Protein 3GT7 (pdb70)

Nearest PDB structures (foldseek):
  3gt7-assembly1_A  TM=1.008E+00  e=1.004E-26  Syntrophus aciditrophicus SB
  6rh1-assembly1_C  TM=9.372E-01  e=4.706E-12  Thermotoga maritima
  3t6k-assembly2_B  TM=9.318E-01  e=2.770E-12  Chloroflexus aurantiacus J-10-fl
  2iyn-assembly4_B  TM=9.008E-01  e=7.003E-12  Escherichia coli
  2jba-assembly1_B  TM=8.769E-01  e=2.021E-11  Escherichia coli

Radius of gyration: 14.17 Å; Cα contacts (8 Å, |Δi|>4): 200; chains: 1; bounding box: 44×37×30 Å

Organism: Syntrophus aciditrophicus (strain SB) (NCBI:txid56780)

Solvent-accessible surface area: 8018 Å² total; per-residue (Å²): 142,14,44,0,0,1,1,7,47,28,90,108,77,5,75,87,11,73,91,26,0,72,137,90,48,38,99,6,62,76,16,118,9,0,97,41,0,23,154,42,14,101,167,46,128,4,67,0,0,1,0,7,13,144,22,68,136,17,47,0,5,21,0,0,123,70,0,41,47,56,113,74,10,128,103,10,8,0,0,0,8,1,92,84,89,62,104,156,24,63,77,102,7,142,121,2,39,15,75,13,84,10,67,66,138,56,144,57,106,64,4,32,53,41,0,115,111,24,23,56,48,59,156,207,173,196,119,140,104,122,106,216

Secondary structure (DSSP, 8-state):
--EEEEE-S-HHHHHHHHHHHHTTT-EEEEESSHHHHHHHHTT---SEEEEES--SSS-HHHHHHHHHHSTTTTTS-EEEEE---SHHHHHHHHHH--SEEEESS--HHHHHHHHHHHHHHT----------

Foldseek 3Di:
DFEEEEAAQDPVVQVVVCVLQVVVPHHYDYDHALVRVVVVVVPDDGQAYEAEADGPPAGPLRSLQVQCVQPVRVLRAYEYAAACDDPVSVVSVVPSNHPYYDYPPDDSVVVVVVSVVSNVVPPPDDPDDDPD

Sequence (132 aa):
AGEILIVEDSPTQAEHLKHILEETGYQTEHVRNGREAVRFLSLTRRPDLIISDVLMPEMDGYALCRWLKGQPDLRTIPVILLTI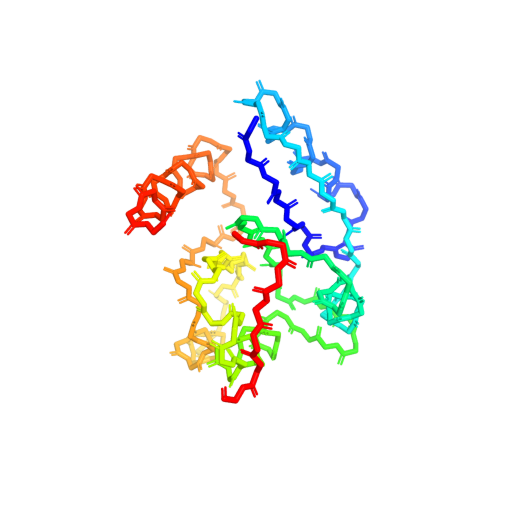LSDPRDVVRSLECGADDFITKPCKDVVLASHVKRLLSGVKRTESITLAF

Structure (mmCIF, N/CA/C/O backbone):
data_3GT7
#
_entry.id   3GT7
#
_cell.length_a   82.434
_cell.length_b   82.434
_cell.length_c   76.445
_cell.angle_alpha   90.00
_cell.angle_beta   90.00
_cell.angle_gamma   120.00
#
_symmetry.space_group_name_H-M   'P 65 2 2'
#
loop_
_entity.id
_entity.type
_entity.pdbx_description
1 polymer 'Sensor protein'
2 water water
#
loop_
_atom_site.group_PDB
_atom_site.id
_atom_site.type_symbol
_atom_site.label_atom_id
_atom_site.label_alt_id
_atom_site.label_comp_id
_atom_site.label_asym_id
_atom_site.label_entity_id
_atom_site.label_seq_id
_atom_site.pdbx_PDB_ins_code
_atom_site.Cartn_x
_atom_site.Cartn_y
_atom_site.Cartn_z
_atom_site.occupancy
_atom_site.B_iso_or_equiv
_atom_site.auth_seq_id
_atom_site.auth_comp_id
_atom_site.auth_asym_id
_atom_site.auth_atom_id
_atom_site.pdbx_PDB_model_num
ATOM 1 N N . ALA A 1 7 ? 0.930 -21.553 -14.889 1.00 72.46 11 ALA A N 1
ATOM 2 C CA . ALA A 1 7 ? 1.388 -22.867 -14.341 1.00 76.26 11 ALA A CA 1
ATOM 3 C C . ALA A 1 7 ? 2.912 -22.927 -14.126 1.00 75.93 11 ALA A C 1
ATOM 4 O O . ALA A 1 7 ? 3.710 -22.651 -15.039 1.00 74.51 11 ALA A O 1
ATOM 6 N N . GLY A 1 8 ? 3.289 -23.307 -12.904 1.00 72.21 12 GLY A N 1
ATOM 7 C CA . GLY A 1 8 ? 4.663 -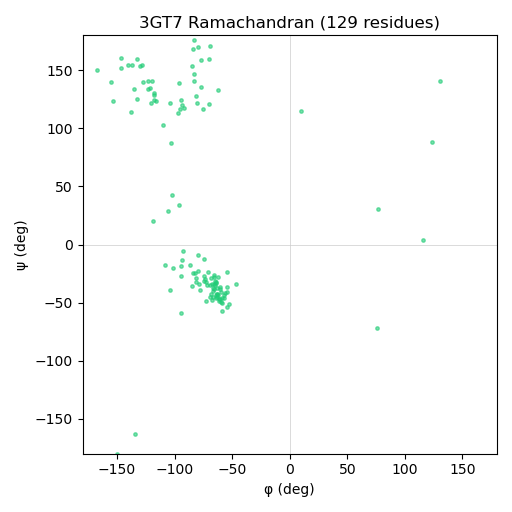23.224 -12.420 1.00 62.47 12 GLY A CA 1
ATOM 8 C C . GLY A 1 8 ? 4.738 -22.394 -11.143 1.00 59.19 12 GLY A C 1
ATOM 9 O O . GLY A 1 8 ? 4.939 -21.179 -11.195 1.00 57.91 12 GLY A O 1
ATOM 10 N N . GLU A 1 9 ? 4.569 -23.055 -9.998 1.00 54.95 13 GLU A N 1
ATOM 11 C CA . GLU A 1 9 ? 4.649 -22.405 -8.689 1.00 53.26 13 GLU A CA 1
ATOM 12 C C . GLU A 1 9 ? 6.048 -22.591 -8.058 1.00 49.62 13 GLU A C 1
ATOM 13 O O . GLU A 1 9 ? 6.436 -23.702 -7.707 1.00 51.35 13 GLU A O 1
ATOM 19 N N . ILE A 1 10 ? 6.796 -21.497 -7.916 1.00 45.39 14 ILE A N 1
ATOM 20 C CA . ILE A 1 10 ? 8.208 -21.547 -7.503 1.00 41.23 14 ILE A CA 1
ATOM 21 C C . ILE A 1 10 ? 8.478 -20.835 -6.174 1.00 37.06 14 ILE A C 1
ATOM 22 O O . ILE A 1 10 ? 8.094 -19.687 -6.001 1.00 42.02 14 ILE A O 1
ATOM 27 N N . LEU A 1 11 ? 9.143 -21.510 -5.242 1.00 35.04 15 LEU A N 1
ATOM 28 C CA . LEU A 1 11 ? 9.512 -20.881 -3.962 1.00 33.55 15 LEU A CA 1
ATOM 29 C C . LEU A 1 11 ? 10.930 -20.324 -3.978 1.00 35.05 15 LEU A C 1
ATOM 30 O O . LEU A 1 11 ? 11.893 -21.075 -4.101 1.00 43.14 15 LEU A O 1
ATOM 35 N N . ILE A 1 12 ? 11.056 -19.009 -3.835 1.00 38.24 16 ILE A N 1
ATOM 36 C CA . ILE A 1 12 ? 12.360 -18.357 -3.775 1.00 35.49 16 ILE A CA 1
ATOM 37 C C . ILE A 1 12 ? 12.800 -18.165 -2.322 1.00 38.83 16 ILE A C 1
ATOM 38 O O . ILE A 1 12 ? 12.082 -17.558 -1.519 1.00 36.20 16 ILE A O 1
ATOM 43 N N . VAL A 1 13 ? 13.983 -18.687 -1.997 1.00 36.63 17 VAL A N 1
ATOM 44 C CA . VAL A 1 13 ? 14.570 -18.532 -0.664 1.00 35.05 17 VAL A CA 1
ATOM 45 C C . VAL A 1 13 ? 15.793 -17.593 -0.726 1.00 38.37 17 VAL A C 1
ATOM 46 O O . VAL A 1 13 ? 16.880 -17.977 -1.161 1.00 36.60 17 VAL A O 1
ATOM 50 N N . GLU A 1 14 ? 15.593 -16.352 -0.286 1.00 40.79 18 GLU A N 1
ATOM 51 C CA . GLU A 1 14 ? 16.552 -15.275 -0.519 1.00 43.43 18 GLU A CA 1
ATOM 52 C C . GLU A 1 14 ? 16.462 -14.191 0.556 1.00 43.72 18 GLU A C 1
ATOM 53 O O . GLU A 1 14 ? 15.408 -13.603 0.770 1.00 44.43 18 GLU A O 1
ATOM 59 N N . ASP A 1 15 ? 17.577 -13.923 1.217 1.00 46.51 19 ASP A N 1
ATOM 60 C CA . ASP A 1 15 ? 17.598 -12.970 2.317 1.00 51.47 19 ASP A CA 1
ATOM 61 C C . ASP A 1 15 ? 17.631 -11.514 1.835 1.00 54.37 19 ASP A C 1
ATOM 62 O O . ASP A 1 15 ? 17.048 -10.637 2.481 1.00 59.14 19 ASP A O 1
ATOM 67 N N . SER A 1 16 ? 18.303 -11.264 0.708 1.00 51.93 20 SER A N 1
ATOM 68 C CA . SER A 1 16 ? 18.343 -9.930 0.098 1.00 48.66 20 SER A CA 1
ATOM 69 C C . SER A 1 16 ? 17.033 -9.587 -0.614 1.00 48.09 20 SER A C 1
ATOM 70 O O . SER A 1 16 ? 16.679 -10.239 -1.599 1.00 47.05 20 SER A O 1
ATOM 73 N N . PRO A 1 17 ? 16.319 -8.547 -0.133 1.00 47.56 21 PRO A N 1
ATOM 74 C CA . PRO A 1 17 ? 14.991 -8.205 -0.646 1.00 46.78 21 PRO A CA 1
ATOM 75 C C . PRO A 1 17 ? 14.995 -7.775 -2.110 1.00 51.63 21 PRO A C 1
ATOM 76 O O . PRO A 1 17 ? 14.042 -8.061 -2.842 1.00 53.90 21 PRO A O 1
ATOM 80 N N . THR A 1 18 ? 16.072 -7.117 -2.528 1.00 52.23 22 THR A N 1
ATOM 81 C CA . THR A 1 18 ? 16.196 -6.609 -3.892 1.00 52.27 22 THR A CA 1
ATOM 82 C C . THR A 1 18 ? 16.548 -7.712 -4.889 1.00 49.15 22 THR A C 1
ATOM 83 O O . THR A 1 18 ? 16.042 -7.739 -6.010 1.00 49.86 22 THR A O 1
ATOM 87 N N . GLN A 1 19 ? 17.416 -8.624 -4.469 1.00 51.21 23 GLN A N 1
ATOM 88 C CA . GLN A 1 19 ? 17.773 -9.787 -5.276 1.00 52.01 23 GLN A CA 1
ATOM 89 C C . GLN A 1 19 ? 16.576 -10.722 -5.430 1.00 50.41 23 GLN A C 1
ATOM 90 O O . GLN A 1 19 ? 16.341 -11.270 -6.511 1.00 49.99 23 GLN A O 1
ATOM 96 N N . ALA A 1 20 ? 15.821 -10.882 -4.343 1.00 47.84 24 ALA A N 1
ATOM 97 C CA . ALA A 1 20 ? 14.564 -11.630 -4.347 1.00 47.43 24 ALA A CA 1
ATOM 98 C C . ALA A 1 20 ? 13.582 -11.053 -5.359 1.00 47.29 24 ALA A C 1
ATOM 99 O O . ALA A 1 20 ? 12.938 -11.795 -6.109 1.00 44.23 24 ALA A O 1
ATOM 101 N N . GLU A 1 21 ? 13.500 -9.722 -5.380 1.00 50.33 25 GLU A N 1
ATOM 102 C CA . GLU A 1 21 ? 12.657 -8.999 -6.318 1.00 50.95 25 GLU A CA 1
ATOM 103 C C . GLU A 1 21 ? 13.085 -9.229 -7.768 1.00 50.17 25 GLU A C 1
ATOM 104 O O . GLU A 1 21 ? 12.232 -9.440 -8.625 1.00 54.86 25 GLU A O 1
ATOM 110 N N . HIS A 1 22 ? 14.394 -9.212 -8.036 1.00 48.09 26 HIS A N 1
ATOM 111 C CA . HIS A 1 22 ? 14.906 -9.497 -9.384 1.00 46.77 26 HIS A CA 1
ATOM 112 C C . HIS A 1 22 ? 14.518 -10.898 -9.861 1.00 47.76 26 HIS A C 1
ATOM 113 O O . HIS A 1 22 ? 14.146 -11.105 -11.020 1.00 48.68 26 HIS A O 1
ATOM 120 N N . LEU A 1 23 ? 14.597 -11.853 -8.945 1.00 49.51 27 LEU A N 1
ATOM 121 C CA . LEU A 1 23 ? 14.174 -13.211 -9.213 1.00 47.38 27 LEU A CA 1
ATOM 122 C C . LEU A 1 23 ? 12.667 -13.268 -9.440 1.00 50.37 27 LEU A C 1
ATOM 123 O O . LEU A 1 23 ? 12.204 -14.010 -10.303 1.00 53.48 27 LEU A O 1
ATOM 128 N N . LYS A 1 24 ? 11.913 -12.476 -8.679 1.00 51.70 28 LYS A N 1
ATOM 129 C CA . LYS A 1 24 ? 10.466 -12.376 -8.861 1.00 50.99 28 LYS A CA 1
ATOM 130 C C . LYS A 1 24 ? 10.134 -11.841 -10.248 1.00 52.01 28 LYS A C 1
ATOM 131 O O . LYS A 1 24 ? 9.283 -12.410 -10.940 1.00 52.66 28 LYS A O 1
ATOM 137 N N . HIS A 1 25 ? 10.821 -10.773 -10.656 1.00 51.52 29 HIS A N 1
ATOM 138 C CA . HIS A 1 25 ? 10.562 -10.135 -11.947 1.00 56.37 29 HIS A CA 1
ATOM 139 C C . HIS A 1 25 ? 10.751 -11.092 -13.106 1.00 55.95 29 HIS A C 1
ATOM 140 O O . HIS A 1 25 ? 9.808 -11.332 -13.853 1.00 60.64 29 HIS A O 1
ATOM 147 N N . ILE A 1 26 ? 11.944 -11.671 -13.221 1.00 55.75 30 ILE A N 1
ATOM 148 C CA . ILE A 1 26 ? 12.312 -12.466 -14.402 1.00 55.37 30 ILE A CA 1
ATOM 149 C C . ILE A 1 26 ? 11.600 -13.816 -14.512 1.00 55.68 30 ILE A C 1
ATOM 150 O O . ILE A 1 26 ? 11.466 -14.361 -15.615 1.00 57.06 30 ILE A O 1
ATOM 155 N N . LEU A 1 27 ? 11.137 -14.348 -13.383 1.00 54.67 31 LEU A N 1
ATOM 156 C CA . LEU A 1 27 ? 10.411 -15.619 -13.384 1.00 54.93 31 LEU A CA 1
ATOM 157 C C . LEU A 1 27 ? 8.921 -15.458 -13.679 1.00 60.62 31 LEU A C 1
ATOM 158 O O . LEU A 1 27 ? 8.319 -16.317 -14.336 1.00 61.86 31 LEU A O 1
ATOM 163 N N . GLU A 1 28 ? 8.329 -14.367 -13.194 1.00 64.10 32 GLU A N 1
ATOM 164 C CA . GLU A 1 28 ? 6.930 -14.063 -13.486 1.00 68.22 32 GLU A CA 1
ATOM 165 C C . GLU A 1 28 ? 6.754 -13.610 -14.930 1.00 69.58 32 GLU A C 1
ATOM 166 O O . GLU A 1 28 ? 5.735 -13.898 -15.548 1.00 71.29 32 GLU A O 1
ATOM 172 N N . GLU A 1 29 ? 7.768 -12.932 -15.465 1.00 72.51 33 GLU A N 1
ATOM 173 C CA . GLU A 1 29 ? 7.773 -12.478 -16.854 1.00 78.41 33 GLU A CA 1
ATOM 174 C C . GLU A 1 29 ? 7.795 -13.632 -17.844 1.00 81.15 33 GLU A C 1
ATOM 175 O O . GLU A 1 29 ? 7.309 -13.496 -18.967 1.00 85.39 33 GLU A O 1
ATOM 181 N N . THR A 1 30 ? 8.365 -14.762 -17.431 1.00 81.71 34 THR A N 1
ATOM 182 C CA . THR A 1 30 ? 8.371 -15.967 -18.260 1.00 79.74 34 THR A CA 1
ATOM 183 C C . THR A 1 30 ? 7.171 -16.852 -17.941 1.00 77.19 34 THR A C 1
ATOM 184 O O . THR A 1 30 ? 6.950 -17.869 -18.602 1.00 78.46 34 THR A O 1
ATOM 188 N N . GLY A 1 31 ? 6.403 -16.463 -16.924 1.00 73.98 35 GLY A N 1
ATOM 189 C CA . GLY A 1 31 ? 5.089 -17.062 -16.678 1.00 71.31 35 GLY A CA 1
ATOM 190 C C . GLY A 1 31 ? 4.860 -17.854 -15.401 1.00 66.89 35 GLY A C 1
ATOM 191 O O . GLY A 1 31 ? 3.784 -18.421 -15.206 1.00 66.21 35 GLY A O 1
ATOM 192 N N . TYR A 1 32 ? 5.856 -17.900 -14.527 1.00 62.75 36 TYR A N 1
ATOM 193 C CA . TYR A 1 32 ? 5.713 -18.641 -13.283 1.00 60.47 36 TYR A CA 1
ATOM 194 C C . TYR A 1 32 ? 5.041 -17.795 -12.211 1.00 60.93 36 TYR A C 1
ATOM 195 O O . TYR A 1 32 ? 5.089 -16.564 -12.256 1.00 57.24 36 TYR A O 1
ATOM 204 N N . GLN A 1 33 ? 4.385 -18.460 -11.268 1.00 59.33 37 GLN A N 1
ATOM 205 C CA . GLN A 1 33 ? 3.909 -17.800 -10.068 1.00 58.96 37 GLN A CA 1
ATOM 206 C C . GLN A 1 33 ? 4.985 -18.076 -9.040 1.00 54.54 37 GLN A C 1
ATOM 207 O O . GLN A 1 33 ? 5.544 -19.167 -9.012 1.00 56.55 37 GLN A O 1
ATOM 213 N N . THR A 1 34 ? 5.326 -17.078 -8.233 1.00 50.82 38 THR A N 1
ATOM 214 C CA . THR A 1 34 ? 6.417 -17.229 -7.280 1.00 47.08 38 THR A CA 1
ATOM 215 C C . THR A 1 34 ? 6.017 -16.838 -5.860 1.00 47.52 38 THR A C 1
ATOM 216 O O . THR A 1 34 ? 5.088 -16.063 -5.661 1.00 53.06 38 THR A O 1
ATOM 220 N N . GLU A 1 35 ? 6.710 -17.399 -4.876 1.00 45.21 39 GLU A N 1
ATOM 221 C CA . GLU A 1 35 ? 6.569 -16.984 -3.484 1.00 47.60 39 GLU A CA 1
ATOM 222 C C . GLU A 1 35 ? 7.958 -16.734 -2.915 1.00 47.31 39 GLU A C 1
ATOM 223 O O . GLU A 1 35 ? 8.938 -17.309 -3.381 1.00 46.34 39 GLU A O 1
ATOM 229 N N . HIS A 1 36 ? 8.042 -15.875 -1.907 1.00 46.26 40 HIS A N 1
ATOM 230 C CA . HIS A 1 36 ? 9.329 -15.462 -1.373 1.00 45.38 40 HIS A CA 1
ATOM 231 C C . HIS A 1 36 ? 9.420 -15.750 0.107 1.00 44.63 40 HIS A C 1
ATOM 232 O O . HIS A 1 36 ? 8.464 -15.567 0.842 1.00 51.31 40 HIS A O 1
ATOM 239 N N . VAL A 1 37 ? 10.590 -16.203 0.528 1.00 41.59 41 VAL A N 1
ATOM 240 C CA . VAL A 1 37 ? 10.879 -16.500 1.914 1.00 41.94 41 VAL A CA 1
ATOM 241 C C . VAL A 1 37 ? 12.325 -16.031 2.186 1.00 43.78 41 VAL A C 1
ATOM 242 O O . VAL A 1 37 ? 13.121 -15.931 1.257 1.00 46.86 41 VAL A O 1
ATOM 246 N N . ARG A 1 38 ? 12.661 -15.704 3.428 1.00 42.33 42 ARG A N 1
ATOM 247 C CA . ARG A 1 38 ? 13.944 -15.045 3.707 1.00 46.99 42 ARG A CA 1
ATOM 248 C C . ARG A 1 38 ? 15.115 -15.951 4.099 1.00 48.22 42 ARG A C 1
ATOM 249 O O . ARG A 1 38 ? 16.275 -15.597 3.878 1.00 52.47 42 ARG A O 1
ATOM 257 N N . ASN A 1 39 ? 14.815 -17.105 4.686 1.00 44.78 43 ASN A N 1
ATOM 258 C CA . ASN A 1 39 ? 15.839 -18.068 5.064 1.00 39.87 43 ASN A CA 1
ATOM 259 C C . ASN A 1 39 ? 15.287 -19.479 5.013 1.00 41.20 43 ASN A C 1
ATOM 260 O O . ASN A 1 39 ? 14.114 -19.662 4.701 1.00 45.26 43 ASN A O 1
ATOM 265 N N . GLY A 1 40 ? 16.119 -20.466 5.340 1.00 39.21 44 GLY A N 1
ATOM 266 C CA . GLY A 1 40 ? 15.733 -21.871 5.250 1.00 40.53 44 GLY A CA 1
ATOM 267 C C . GLY A 1 40 ? 14.643 -22.254 6.231 1.00 44.86 44 GLY A C 1
ATOM 268 O O . GLY A 1 40 ? 13.753 -23.039 5.902 1.00 44.78 44 GLY A O 1
ATOM 269 N N . ARG A 1 41 ? 14.707 -21.676 7.428 1.00 44.97 45 ARG A N 1
ATOM 270 C CA . ARG A 1 41 ? 13.749 -21.959 8.492 1.00 44.30 45 ARG A CA 1
ATOM 271 C C . ARG A 1 41 ? 12.346 -21.476 8.142 1.00 45.79 45 ARG A C 1
ATOM 272 O O . ARG A 1 41 ? 11.358 -22.110 8.503 1.00 53.34 45 ARG A O 1
ATOM 280 N N . GLU A 1 42 ? 12.267 -20.370 7.414 1.00 44.88 46 GLU A N 1
ATOM 281 C CA . GLU A 1 42 ? 10.996 -19.885 6.904 1.00 48.11 46 GLU A CA 1
ATOM 282 C C . GLU A 1 42 ? 10.476 -20.777 5.775 1.00 48.78 46 GLU A C 1
ATOM 283 O O . GLU A 1 42 ? 9.260 -20.989 5.651 1.00 47.74 46 GLU A O 1
ATOM 289 N N . ALA A 1 43 ? 11.406 -21.301 4.970 1.00 47.69 47 ALA A N 1
ATOM 290 C CA . ALA A 1 43 ? 11.083 -22.241 3.891 1.00 40.87 47 ALA A CA 1
ATOM 291 C C . ALA A 1 43 ? 10.479 -23.521 4.456 1.00 39.00 47 ALA A C 1
ATOM 292 O O . ALA A 1 43 ? 9.487 -24.002 3.934 1.00 44.38 47 ALA A O 1
ATOM 294 N N . VAL A 1 44 ? 11.053 -24.036 5.541 1.00 36.36 48 VAL A N 1
ATOM 295 C CA . VAL A 1 44 ? 10.465 -25.156 6.275 1.00 38.86 48 VAL A CA 1
ATOM 296 C C . VAL A 1 44 ? 9.003 -24.866 6.648 1.00 41.52 48 VAL A C 1
ATOM 297 O O . VAL A 1 44 ? 8.119 -25.663 6.340 1.00 42.00 48 VAL A O 1
ATOM 301 N N . ARG A 1 45 ? 8.754 -23.710 7.266 1.00 46.96 49 ARG A N 1
ATOM 302 C CA . ARG A 1 45 ? 7.396 -23.289 7.652 1.00 49.68 49 ARG A CA 1
ATOM 303 C C . ARG A 1 45 ? 6.447 -23.139 6.469 1.00 46.55 49 ARG A C 1
ATOM 304 O O . ARG A 1 45 ? 5.257 -23.428 6.584 1.00 49.06 49 ARG A O 1
ATOM 312 N N . PHE A 1 46 ? 6.973 -22.654 5.350 1.00 42.25 50 PHE A N 1
ATOM 313 C CA . PHE A 1 46 ? 6.202 -22.573 4.119 1.00 39.19 50 PHE A CA 1
ATOM 314 C C . PHE A 1 46 ? 5.805 -23.972 3.634 1.00 41.56 50 PHE A C 1
ATOM 315 O O . PHE A 1 46 ? 4.667 -24.193 3.218 1.00 48.68 50 PHE A O 1
ATOM 323 N N . LEU A 1 47 ? 6.744 -24.910 3.698 1.00 40.29 51 LEU A N 1
ATOM 324 C CA . LEU A 1 47 ? 6.558 -26.220 3.098 1.00 39.38 51 LEU A CA 1
ATOM 325 C C . LEU A 1 47 ? 5.699 -27.155 3.955 1.00 43.35 51 LEU A C 1
ATOM 326 O O . LEU A 1 47 ? 5.325 -28.237 3.507 1.00 46.40 51 LEU A O 1
ATOM 331 N N . SER A 1 48 ? 5.403 -26.736 5.183 1.00 42.33 52 SER A N 1
ATOM 332 C CA . SER A 1 48 ? 4.420 -27.405 6.028 1.00 41.65 52 SER A CA 1
ATOM 333 C C . SER A 1 48 ? 2.999 -27.277 5.487 1.00 41.24 52 SER A C 1
ATOM 334 O O . SER A 1 48 ? 2.193 -28.179 5.667 1.00 45.63 52 SER A O 1
ATOM 337 N N . LEU A 1 49 ? 2.682 -26.151 4.855 1.00 36.88 53 LEU A N 1
ATOM 338 C CA . LEU A 1 49 ? 1.360 -25.962 4.268 1.00 36.32 53 LEU A CA 1
ATOM 339 C C . LEU A 1 49 ? 1.350 -26.104 2.737 1.00 37.89 53 LEU A C 1
ATOM 340 O O . LEU A 1 49 ? 0.431 -26.694 2.170 1.00 40.55 53 LEU A O 1
ATOM 345 N N . THR A 1 50 ? 2.382 -25.593 2.072 1.00 38.12 54 THR A N 1
ATOM 346 C CA . THR A 1 50 ? 2.347 -25.474 0.620 1.00 39.47 54 THR A CA 1
ATOM 347 C C . THR A 1 50 ? 3.450 -26.249 -0.109 1.00 42.24 54 THR A C 1
ATOM 348 O O . THR A 1 50 ? 4.597 -26.284 0.334 1.00 42.75 54 THR A O 1
ATOM 352 N N . ARG A 1 51 ? 3.119 -26.858 -1.235 1.00 43.42 55 ARG A N 1
ATOM 353 C CA A ARG A 1 51 ? 3.966 -27.575 -2.119 0.50 44.14 55 ARG A CA 1
ATOM 354 C CA B ARG A 1 51 ? 4.076 -27.554 -2.066 0.50 44.05 55 ARG A CA 1
ATOM 355 C C . ARG A 1 51 ? 4.251 -26.744 -3.343 1.00 46.98 55 ARG A C 1
ATOM 356 O O . ARG A 1 51 ? 3.324 -26.627 -4.110 1.00 47.40 55 ARG A O 1
ATOM 371 N N . PRO A 1 52 ? 5.442 -26.202 -3.565 1.00 44.25 56 PRO A N 1
ATOM 372 C CA . PRO A 1 52 ? 5.783 -25.571 -4.840 1.00 41.23 56 PRO A CA 1
ATOM 373 C C . PRO A 1 52 ? 6.244 -26.616 -5.866 1.00 42.76 56 PRO A C 1
ATOM 374 O O . PRO A 1 52 ? 6.489 -27.769 -5.511 1.00 45.22 56 PRO A O 1
ATOM 378 N N . ASP A 1 53 ? 6.348 -26.216 -7.128 1.00 41.90 57 ASP A N 1
ATOM 379 C CA . ASP A 1 53 ? 6.862 -27.088 -8.172 1.00 37.22 57 ASP A CA 1
ATOM 380 C C . ASP A 1 53 ? 8.372 -27.106 -8.179 1.00 39.53 57 ASP A C 1
ATOM 381 O O . ASP A 1 53 ? 8.971 -28.117 -8.523 1.00 46.49 57 ASP A O 1
ATOM 386 N N . LEU A 1 54 ? 8.982 -25.981 -7.807 1.00 39.03 58 LEU A N 1
ATOM 387 C CA . LEU A 1 54 ? 10.437 -25.839 -7.789 1.00 35.84 58 LEU A CA 1
ATOM 388 C C . LEU A 1 54 ? 10.862 -24.915 -6.649 1.00 36.57 58 LEU A C 1
ATOM 389 O O . LEU A 1 54 ? 10.108 -24.037 -6.232 1.00 38.69 58 LEU A O 1
ATOM 394 N N . ILE A 1 55 ? 12.067 -25.127 -6.133 1.00 36.05 59 ILE A N 1
ATOM 395 C CA . ILE A 1 55 ? 12.635 -24.240 -5.124 1.00 34.27 59 ILE A CA 1
ATOM 396 C C . ILE A 1 55 ? 13.949 -23.664 -5.641 1.00 36.90 59 ILE A C 1
ATOM 397 O O . ILE A 1 55 ? 14.761 -24.379 -6.223 1.00 33.94 59 ILE A O 1
ATOM 402 N N . ILE A 1 56 ? 14.129 -22.358 -5.459 1.00 38.63 60 ILE A N 1
ATOM 403 C CA . ILE A 1 56 ? 15.419 -21.719 -5.689 1.00 38.24 60 ILE A CA 1
ATOM 404 C C . ILE A 1 56 ? 15.896 -21.171 -4.361 1.00 36.90 60 ILE A C 1
ATOM 405 O O . ILE A 1 56 ? 15.184 -20.404 -3.710 1.00 37.73 60 ILE A O 1
ATOM 410 N N . SER A 1 57 ? 17.088 -21.586 -3.948 1.00 37.95 61 SER A N 1
ATOM 411 C CA . SER A 1 57 ? 17.653 -21.092 -2.703 1.00 37.62 61 SER A CA 1
ATOM 412 C C . SER A 1 57 ? 19.040 -20.540 -2.884 1.00 36.61 61 SER A C 1
ATOM 413 O O . SER A 1 57 ? 19.860 -21.097 -3.610 1.00 37.99 61 SER A O 1
ATOM 416 N N . ASP A 1 58 ? 19.292 -19.438 -2.192 1.00 38.57 62 ASP A N 1
ATOM 417 C CA . ASP A 1 58 ? 20.631 -18.909 -2.051 1.00 40.12 62 ASP A CA 1
ATOM 418 C C . ASP A 1 58 ? 21.305 -19.663 -0.922 1.00 41.22 62 ASP A C 1
ATOM 419 O O . ASP A 1 58 ? 20.685 -20.487 -0.260 1.00 43.14 62 ASP A O 1
ATOM 424 N N . VAL A 1 59 ? 22.574 -19.370 -0.696 1.00 43.61 63 VAL A N 1
ATOM 425 C CA . VAL A 1 59 ? 23.332 -20.067 0.320 1.00 49.40 63 VAL A CA 1
ATOM 426 C C . VAL A 1 59 ? 23.322 -19.310 1.644 1.00 51.43 63 VAL A C 1
ATOM 427 O O . VAL A 1 59 ? 22.861 -19.840 2.649 1.00 51.92 63 VAL A O 1
ATOM 431 N N . LEU A 1 60 ? 23.802 -18.067 1.631 1.00 56.57 64 LEU A N 1
ATOM 432 C CA . LEU A 1 60 ? 24.018 -17.311 2.861 1.00 59.18 64 LEU A CA 1
ATOM 433 C C . LEU A 1 60 ? 22.716 -16.709 3.374 1.00 57.40 64 LEU A C 1
ATOM 434 O O . LEU A 1 60 ? 22.057 -15.943 2.675 1.00 59.54 64 LEU A O 1
ATOM 439 N N . MET A 1 61 ? 22.351 -17.062 4.593 1.00 56.10 65 MET A N 1
ATOM 440 C CA . MET A 1 61 ? 21.040 -16.823 5.147 1.00 52.85 65 MET A CA 1
ATOM 441 C C . MET A 1 61 ? 21.170 -17.092 6.622 1.00 53.00 65 MET A C 1
ATOM 442 O O . MET A 1 61 ? 21.939 -17.909 7.014 1.00 53.59 65 MET A O 1
ATOM 447 N N . PRO A 1 62 ? 20.384 -16.424 7.435 1.00 53.02 66 PRO A N 1
ATOM 448 C CA . PRO A 1 62 ? 20.339 -16.682 8.857 1.00 53.07 66 PRO A CA 1
ATOM 449 C C . PRO A 1 62 ? 19.560 -17.921 9.201 1.00 56.49 66 PRO A C 1
ATOM 450 O O . PRO A 1 62 ? 18.745 -18.355 8.432 1.00 57.32 66 PRO A O 1
ATOM 454 N N . GLU A 1 63 ? 19.806 -18.471 10.375 1.00 56.82 67 GLU A N 1
ATOM 455 C CA . GLU A 1 63 ? 19.033 -19.575 10.883 1.00 55.95 67 GLU A CA 1
ATOM 456 C C . GLU A 1 63 ? 19.402 -20.867 10.212 1.00 55.08 67 GLU A C 1
ATOM 457 O O . GLU A 1 63 ? 20.029 -21.715 10.796 1.00 59.34 67 GLU A O 1
ATOM 463 N N . MET A 1 64 ? 19.013 -21.001 8.964 1.00 50.60 68 MET A N 1
ATOM 464 C CA . MET A 1 64 ? 19.232 -22.211 8.232 1.00 44.14 68 MET A CA 1
ATOM 465 C C . MET A 1 64 ? 19.688 -21.819 6.855 1.00 45.12 68 MET A C 1
ATOM 466 O O . MET A 1 64 ? 18.973 -21.197 6.135 1.00 44.44 68 MET A O 1
ATOM 471 N N . ASP A 1 65 ? 20.917 -22.141 6.515 1.00 45.58 69 ASP A N 1
ATOM 472 C CA . ASP A 1 65 ? 21.452 -21.745 5.213 1.00 47.80 69 ASP A CA 1
ATOM 473 C C . ASP A 1 65 ? 20.977 -22.685 4.093 1.00 46.64 69 ASP A C 1
ATOM 474 O O . ASP A 1 65 ? 20.387 -23.726 4.366 1.00 50.45 69 ASP A O 1
ATOM 479 N N . GLY A 1 66 ? 21.229 -22.311 2.840 1.00 44.10 70 GLY A N 1
ATOM 480 C CA . GLY A 1 66 ? 20.772 -23.081 1.682 1.00 38.48 70 GLY A CA 1
ATOM 481 C C . GLY A 1 66 ? 21.302 -24.494 1.541 1.00 39.21 70 GLY A C 1
ATOM 482 O O . GLY A 1 66 ? 20.640 -25.340 0.943 1.00 37.17 70 GLY A O 1
ATOM 483 N N . TYR A 1 67 ? 22.499 -24.749 2.076 1.00 40.14 71 TYR A N 1
ATOM 484 C CA . TYR A 1 67 ? 23.059 -26.099 2.108 1.00 34.82 71 TYR A CA 1
ATOM 485 C C . TYR A 1 67 ? 22.241 -26.961 3.044 1.00 33.74 71 TYR A C 1
ATOM 486 O O . TYR A 1 67 ? 21.860 -28.072 2.689 1.00 36.93 71 TYR A O 1
ATOM 495 N N . ALA A 1 68 ? 21.969 -26.425 4.232 1.00 34.04 72 ALA A N 1
ATOM 496 C CA . ALA A 1 68 ? 21.213 -27.110 5.274 1.00 32.28 72 ALA A CA 1
ATOM 497 C C . ALA A 1 68 ? 19.760 -27.367 4.862 1.00 37.85 72 ALA A C 1
ATOM 498 O O . ALA A 1 68 ? 19.174 -28.391 5.225 1.00 42.96 72 ALA A O 1
ATOM 500 N N . LEU A 1 69 ? 19.193 -26.438 4.097 1.00 36.73 73 LEU A N 1
ATOM 501 C CA . LEU A 1 69 ? 17.840 -26.581 3.591 1.00 36.36 73 LEU A CA 1
ATOM 502 C C . LEU A 1 69 ? 17.787 -27.696 2.572 1.00 38.16 73 LEU A C 1
ATOM 503 O O . LEU A 1 69 ? 16.857 -28.502 2.605 1.00 44.65 73 LEU A O 1
ATOM 508 N N . CYS A 1 70 ? 18.785 -27.752 1.687 1.00 38.49 74 CYS A N 1
ATOM 509 C CA . CYS A 1 70 ? 18.865 -28.818 0.677 1.00 40.12 74 CYS A CA 1
ATOM 510 C C . CYS A 1 70 ? 18.980 -30.201 1.291 1.00 41.15 74 CYS A C 1
ATOM 511 O O . CYS A 1 70 ? 18.252 -31.109 0.904 1.00 42.23 74 CYS A O 1
ATOM 514 N N . ARG A 1 71 ? 19.891 -30.343 2.252 1.00 42.61 75 ARG A N 1
ATOM 515 C CA . ARG A 1 71 ? 20.060 -31.584 2.997 1.00 42.75 75 ARG A CA 1
ATOM 516 C C . ARG A 1 71 ? 18.762 -31.999 3.665 1.00 41.04 75 ARG A C 1
ATOM 517 O O . ARG A 1 71 ? 18.354 -33.155 3.562 1.00 48.84 75 ARG A O 1
ATOM 525 N N . TRP A 1 72 ? 18.100 -31.042 4.308 1.00 42.08 76 TRP A N 1
ATOM 526 C CA . TRP A 1 72 ? 16.789 -31.269 4.913 1.00 43.54 76 TRP A CA 1
ATOM 527 C C . TRP A 1 72 ? 15.723 -31.727 3.917 1.00 43.16 76 TRP A C 1
ATOM 528 O O . TRP A 1 72 ? 15.044 -32.722 4.156 1.00 46.34 76 TRP A O 1
ATOM 539 N N . LEU A 1 73 ? 15.589 -30.998 2.811 1.00 41.24 77 LEU A N 1
ATOM 540 C CA . LEU A 1 73 ? 14.620 -31.312 1.761 1.00 39.67 77 LEU A CA 1
ATOM 541 C C . LEU A 1 73 ? 14.791 -32.717 1.207 1.00 43.23 77 LEU A C 1
ATOM 542 O O . LEU A 1 73 ? 13.818 -33.428 0.980 1.00 48.06 77 LEU A O 1
ATOM 547 N N . LYS A 1 74 ? 16.037 -33.122 1.007 1.00 45.05 78 LYS A N 1
ATOM 548 C CA . LYS A 1 74 ? 16.318 -34.438 0.461 1.00 48.06 78 LYS A CA 1
ATOM 549 C C . LYS A 1 74 ? 16.102 -35.543 1.493 1.00 49.90 78 LYS A C 1
ATOM 550 O O . LYS A 1 74 ? 16.065 -36.719 1.145 1.00 50.20 78 LYS A O 1
ATOM 556 N N . GLY A 1 75 ? 15.954 -35.151 2.755 1.00 49.87 79 GLY A N 1
ATOM 557 C CA . GLY A 1 75 ? 15.638 -36.087 3.823 1.00 52.43 79 GLY A CA 1
ATOM 558 C C . GLY A 1 75 ? 14.160 -36.415 3.901 1.00 54.05 79 GLY A C 1
ATOM 559 O O . GLY A 1 75 ? 13.796 -37.506 4.324 1.00 61.27 79 GLY A O 1
ATOM 560 N N . GLN A 1 76 ? 13.311 -35.474 3.489 1.00 54.59 80 GLN A N 1
ATOM 561 C CA . GLN A 1 76 ? 11.856 -35.616 3.608 1.00 54.13 80 GLN A CA 1
ATOM 562 C C . GLN A 1 76 ? 11.298 -36.449 2.467 1.00 56.47 80 GLN A C 1
ATOM 563 O O . GLN A 1 76 ? 11.555 -36.139 1.306 1.00 52.85 80 GLN A O 1
ATOM 569 N N . PRO A 1 77 ? 10.509 -37.493 2.798 1.00 62.07 81 PRO A N 1
ATOM 570 C CA . PRO A 1 77 ? 10.014 -38.498 1.842 1.00 62.31 81 PRO A CA 1
ATOM 571 C C . PRO A 1 77 ? 9.060 -37.946 0.778 1.00 63.45 81 PRO A C 1
ATOM 572 O O . PRO A 1 77 ? 9.031 -38.458 -0.341 1.00 62.46 81 PRO A O 1
ATOM 576 N N . ASP A 1 78 ? 8.292 -36.917 1.124 1.00 64.31 82 ASP A N 1
ATOM 577 C CA . ASP A 1 78 ? 7.373 -36.293 0.174 1.00 68.85 82 ASP A CA 1
ATOM 578 C C . ASP A 1 78 ? 7.968 -35.072 -0.536 1.00 67.12 82 ASP A C 1
ATOM 579 O O . ASP A 1 78 ? 7.478 -34.663 -1.592 1.00 68.99 82 ASP A O 1
ATOM 584 N N . LEU A 1 79 ? 9.033 -34.509 0.034 1.00 62.93 83 LEU A N 1
ATOM 585 C CA . LEU A 1 79 ? 9.610 -33.248 -0.459 1.00 56.86 83 LEU A CA 1
ATOM 586 C C . LEU A 1 79 ? 10.876 -33.409 -1.310 1.00 52.91 83 LEU A C 1
ATOM 587 O O . LEU A 1 79 ? 11.224 -32.513 -2.080 1.00 48.71 83 LEU A O 1
ATOM 592 N N . ARG A 1 80 ? 11.540 -34.557 -1.173 1.00 50.51 84 ARG A N 1
ATOM 593 C CA . ARG A 1 80 ? 12.761 -34.900 -1.908 1.00 53.85 84 ARG A CA 1
ATOM 594 C C . ARG A 1 80 ? 12.611 -34.791 -3.433 1.00 50.24 84 ARG A C 1
ATOM 595 O O . ARG A 1 80 ? 13.594 -34.598 -4.146 1.00 48.87 84 ARG A O 1
ATOM 603 N N . THR A 1 81 ? 11.376 -34.901 -3.918 1.00 50.34 85 THR A N 1
ATOM 604 C CA . THR A 1 81 ? 11.077 -34.909 -5.356 1.00 51.96 85 THR A CA 1
ATOM 605 C C . THR A 1 81 ? 11.051 -33.531 -6.013 1.00 48.34 85 THR A C 1
ATOM 606 O O . THR A 1 81 ? 11.219 -33.430 -7.229 1.00 49.89 85 THR A O 1
ATOM 610 N N . ILE A 1 82 ? 10.822 -32.486 -5.214 1.00 45.14 86 ILE A N 1
ATOM 611 C CA . ILE A 1 82 ? 10.817 -31.102 -5.706 1.00 41.44 86 ILE A CA 1
ATOM 612 C C . ILE A 1 82 ? 12.245 -30.701 -6.075 1.00 41.23 86 ILE A C 1
ATOM 613 O O . ILE A 1 82 ? 13.139 -30.776 -5.223 1.00 40.82 86 ILE A O 1
ATOM 618 N N . PRO A 1 83 ? 12.470 -30.314 -7.349 1.00 38.61 87 PRO A N 1
ATOM 619 C CA . PRO A 1 83 ? 13.781 -29.827 -7.801 1.00 37.78 87 PRO A CA 1
ATOM 620 C C . PRO A 1 83 ? 14.248 -28.532 -7.094 1.00 38.25 87 PRO A C 1
ATOM 621 O O . PRO A 1 83 ? 13.464 -27.593 -6.941 1.00 38.64 87 PRO A O 1
ATOM 625 N N . VAL A 1 84 ? 15.509 -28.519 -6.650 1.00 36.44 88 VAL A N 1
ATOM 626 C CA . VAL A 1 84 ? 16.106 -27.384 -5.942 1.00 35.20 88 VAL A CA 1
ATOM 627 C C . VAL A 1 84 ? 17.269 -26.843 -6.751 1.00 36.40 88 VAL A C 1
ATOM 628 O O . VAL A 1 84 ? 18.134 -27.604 -7.179 1.00 36.60 88 VAL A O 1
ATOM 632 N N . ILE A 1 85 ? 17.286 -25.531 -6.958 1.00 38.02 89 ILE A N 1
ATOM 633 C CA . ILE A 1 85 ? 18.438 -24.859 -7.538 1.00 36.65 89 ILE A CA 1
ATOM 634 C C . ILE A 1 85 ? 19.177 -24.135 -6.427 1.00 37.30 89 ILE A C 1
ATOM 635 O O . ILE A 1 85 ? 18.596 -23.304 -5.717 1.00 42.12 89 ILE A O 1
ATOM 640 N N . LEU A 1 86 ? 20.449 -24.475 -6.256 1.00 34.02 90 LEU A N 1
ATOM 641 C CA . LEU A 1 86 ? 21.287 -23.767 -5.317 1.00 34.83 90 LEU A CA 1
ATOM 642 C C . LEU A 1 86 ? 22.025 -22.665 -6.045 1.00 36.02 90 LEU A C 1
ATOM 643 O O . LEU A 1 86 ? 22.753 -22.932 -7.005 1.00 38.42 90 LEU A O 1
ATOM 648 N N . LEU A 1 87 ? 21.790 -21.428 -5.608 1.00 38.62 91 LEU A N 1
ATOM 649 C CA . LEU A 1 87 ? 22.573 -20.270 -6.039 1.00 36.18 91 LEU A CA 1
ATOM 650 C C . LEU A 1 87 ? 23.694 -20.125 -5.050 1.00 37.19 91 LEU A C 1
ATOM 651 O O . LEU A 1 87 ? 23.470 -19.907 -3.853 1.00 37.69 91 LEU A O 1
ATOM 656 N N . THR A 1 88 ? 24.908 -20.273 -5.555 1.00 39.76 92 THR A N 1
ATOM 657 C CA . THR A 1 88 ? 26.051 -20.464 -4.685 1.00 44.25 92 THR A CA 1
ATOM 658 C C . THR A 1 88 ? 27.229 -19.619 -5.162 1.00 46.83 92 THR A C 1
ATOM 659 O O . THR A 1 88 ? 27.302 -19.248 -6.330 1.00 44.82 92 THR A O 1
ATOM 663 N N . ILE A 1 89 ? 28.121 -19.273 -4.244 1.00 49.46 93 ILE A N 1
ATOM 664 C CA . ILE A 1 89 ? 29.410 -18.711 -4.637 1.00 53.95 93 ILE A CA 1
ATOM 665 C C . ILE A 1 89 ? 30.564 -19.635 -4.181 1.00 49.00 93 ILE A C 1
ATOM 666 O O . ILE A 1 89 ? 30.664 -20.009 -3.010 1.00 47.34 93 ILE A O 1
ATOM 671 N N . LEU A 1 90 ? 31.394 -20.039 -5.138 1.00 44.21 94 LEU A N 1
ATOM 672 C CA . LEU A 1 90 ? 32.490 -20.966 -4.872 1.00 46.66 94 LEU A CA 1
ATOM 673 C C . LEU A 1 90 ? 33.826 -20.226 -4.815 1.00 51.70 94 LEU A C 1
ATOM 674 O O . LEU A 1 90 ? 34.536 -20.118 -5.824 1.00 48.39 94 LEU A O 1
ATOM 679 N N . SER A 1 91 ? 34.167 -19.723 -3.631 1.00 55.39 95 SER A N 1
ATOM 680 C CA . SER A 1 91 ? 35.357 -18.885 -3.481 1.00 62.19 95 SER A CA 1
ATOM 681 C C . SER A 1 91 ? 36.515 -19.567 -2.738 1.00 65.69 95 SER A C 1
ATOM 682 O O . SER A 1 91 ? 37.662 -19.122 -2.844 1.00 71.39 95 SER A O 1
ATOM 685 N N . ASP A 1 92 ? 36.221 -20.652 -2.017 1.00 65.27 96 ASP A N 1
ATOM 686 C CA . ASP A 1 92 ? 37.255 -21.493 -1.388 1.00 62.90 96 ASP A CA 1
ATOM 687 C C . ASP A 1 92 ? 36.816 -22.981 -1.373 1.00 60.12 96 ASP A C 1
ATOM 688 O O . ASP A 1 92 ? 35.630 -23.260 -1.552 1.00 60.24 96 ASP A O 1
ATOM 693 N N . PRO A 1 93 ? 37.762 -23.939 -1.208 1.00 56.56 97 PRO A N 1
ATOM 694 C CA . PRO A 1 93 ? 37.446 -25.380 -1.1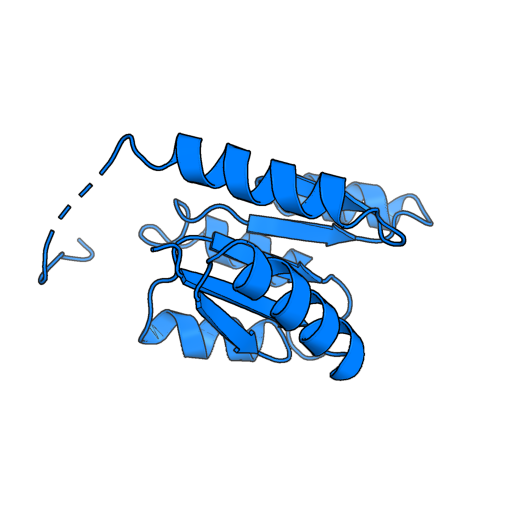57 1.00 53.87 97 PRO A CA 1
ATOM 695 C C . PRO A 1 93 ? 36.287 -25.836 -0.265 1.00 52.88 97 PRO A C 1
ATOM 696 O O . PRO A 1 93 ? 35.602 -26.792 -0.627 1.00 53.72 97 PRO A O 1
ATOM 700 N N . ARG A 1 94 ? 36.064 -25.174 0.869 1.00 51.42 98 ARG A N 1
ATOM 701 C CA . ARG A 1 94 ? 34.912 -25.493 1.726 1.00 56.54 98 ARG A CA 1
ATOM 702 C C . ARG A 1 94 ? 33.558 -25.225 1.055 1.00 54.74 98 ARG A C 1
ATOM 703 O O . ARG A 1 94 ? 32.585 -25.918 1.344 1.00 56.55 98 ARG A O 1
ATOM 711 N N . ASP A 1 95 ? 33.502 -24.216 0.183 1.00 51.55 99 ASP A N 1
ATOM 712 C CA . ASP A 1 95 ? 32.299 -23.913 -0.598 1.00 51.73 99 ASP A CA 1
ATOM 713 C C . ASP A 1 95 ? 31.982 -25.068 -1.542 1.00 49.09 99 ASP A C 1
ATOM 714 O O . ASP A 1 95 ? 30.828 -25.472 -1.685 1.00 48.91 99 ASP A O 1
ATOM 719 N N . VAL A 1 96 ? 33.028 -25.587 -2.176 1.00 46.23 100 VAL A N 1
ATOM 720 C CA . VAL A 1 96 ? 32.932 -26.715 -3.092 1.00 42.74 100 VAL A CA 1
ATOM 721 C C . VAL A 1 96 ? 32.465 -27.982 -2.366 1.00 38.47 100 VAL A C 1
ATOM 722 O O . VAL A 1 96 ? 31.559 -28.661 -2.831 1.00 41.64 100 VAL A O 1
ATOM 726 N N . VAL A 1 97 ? 33.056 -28.259 -1.211 1.00 37.82 101 VAL A N 1
ATOM 727 C CA . VAL A 1 97 ? 32.678 -29.412 -0.388 1.00 39.05 101 VAL A CA 1
ATOM 728 C C . VAL A 1 97 ? 31.232 -29.326 0.127 1.00 40.16 101 VAL A C 1
ATOM 729 O O . VAL A 1 97 ? 30.483 -30.299 0.053 1.00 44.51 101 VAL A O 1
ATOM 733 N N . ARG A 1 98 ? 30.840 -28.158 0.624 1.00 39.67 102 ARG A N 1
ATOM 734 C CA . ARG A 1 98 ? 29.490 -27.963 1.121 1.00 38.54 102 ARG A CA 1
ATOM 735 C C . ARG A 1 98 ? 28.438 -28.117 0.020 1.00 37.35 102 ARG A C 1
ATOM 736 O O . ARG A 1 98 ? 27.359 -28.655 0.262 1.00 40.46 102 ARG A O 1
ATOM 744 N N . SER A 1 99 ? 28.762 -27.651 -1.182 1.00 36.71 103 SER A N 1
ATOM 745 C CA . SER A 1 99 ? 27.888 -27.798 -2.347 1.00 35.16 103 SER A CA 1
ATOM 746 C C . SER A 1 99 ? 27.755 -29.255 -2.757 1.00 36.10 103 SER A C 1
ATOM 747 O O . SER A 1 99 ? 26.649 -29.727 -3.014 1.00 42.17 103 SER A O 1
ATOM 750 N N . LEU A 1 100 ? 28.880 -29.964 -2.796 1.00 36.60 104 LEU A N 1
ATOM 751 C CA . LEU A 1 100 ? 28.904 -31.356 -3.225 1.00 35.95 104 LEU A CA 1
ATOM 752 C C . LEU A 1 100 ? 28.145 -32.275 -2.283 1.00 39.37 104 LEU A C 1
ATOM 753 O O . LEU A 1 100 ? 27.633 -33.311 -2.705 1.00 46.75 104 LEU A O 1
ATOM 758 N N . GLU A 1 101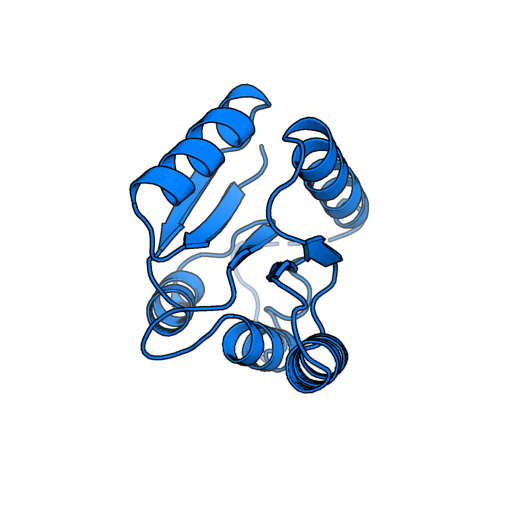 ? 28.047 -31.870 -1.021 1.00 40.16 105 GLU A N 1
ATOM 759 C CA . GLU A 1 101 ? 27.388 -32.664 0.012 1.00 40.82 105 GLU A CA 1
ATOM 760 C C . GLU A 1 101 ? 25.904 -32.348 0.239 1.00 40.24 105 GLU A C 1
ATOM 761 O O . GLU A 1 101 ? 25.200 -33.113 0.902 1.00 44.28 105 GLU A O 1
ATOM 767 N N . CYS A 1 102 ? 25.425 -31.233 -0.302 1.00 38.79 106 CYS A N 1
ATOM 768 C CA . CYS A 1 102 ? 24.096 -30.751 0.058 1.00 38.89 106 CYS A CA 1
ATOM 769 C C . CYS A 1 102 ? 23.000 -31.447 -0.723 1.00 39.38 106 CYS A C 1
ATOM 770 O O . CYS A 1 102 ? 21.860 -31.506 -0.274 1.00 47.35 106 CYS A O 1
ATOM 773 N N . GLY A 1 103 ? 23.338 -31.971 -1.890 1.00 37.87 107 GLY A N 1
ATOM 774 C CA . GLY A 1 103 ? 22.382 -32.766 -2.653 1.00 38.67 107 GLY A 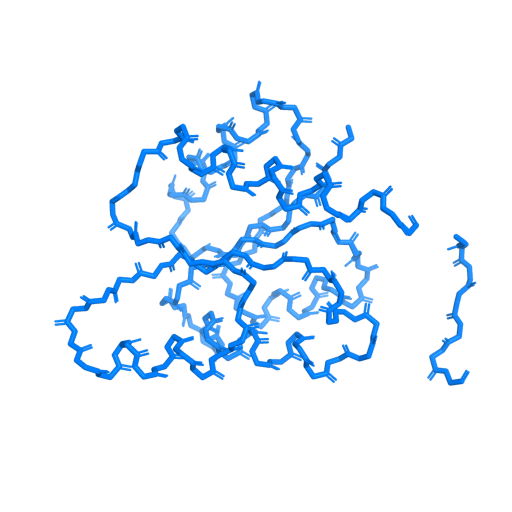CA 1
ATOM 775 C C . GLY A 1 103 ? 21.306 -31.990 -3.392 1.00 38.98 107 GLY A C 1
ATOM 776 O O . GLY A 1 103 ? 20.211 -32.496 -3.589 1.00 40.65 107 GLY A O 1
ATOM 777 N N . ALA A 1 104 ? 21.621 -30.767 -3.815 1.00 37.68 108 ALA A N 1
ATOM 778 C CA . ALA A 1 104 ? 20.726 -29.986 -4.667 1.00 36.75 108 ALA A CA 1
ATOM 779 C C . ALA A 1 104 ? 20.688 -30.609 -6.053 1.00 32.61 108 ALA A C 1
ATOM 780 O O . ALA A 1 104 ? 21.578 -31.363 -6.422 1.00 33.94 108 ALA A O 1
ATOM 782 N N . ASP A 1 105 ? 19.647 -30.307 -6.812 1.00 34.85 109 ASP A N 1
ATOM 783 C CA . ASP A 1 105 ? 19.487 -30.910 -8.127 1.00 37.77 109 ASP A CA 1
ATOM 784 C C . ASP A 1 105 ? 20.222 -30.109 -9.182 1.00 38.73 109 ASP A C 1
ATOM 785 O O . ASP A 1 105 ? 20.494 -30.617 -10.268 1.00 42.35 109 ASP A O 1
ATOM 790 N N . ASP A 1 106 ? 20.548 -28.860 -8.846 1.00 36.81 110 ASP A N 1
ATOM 791 C CA . ASP A 1 106 ? 21.128 -27.920 -9.791 1.00 33.12 110 ASP A CA 1
ATOM 792 C C . ASP A 1 106 ? 21.931 -26.864 -9.071 1.00 31.38 110 ASP A C 1
ATOM 793 O O . ASP A 1 106 ? 21.531 -26.394 -8.012 1.00 37.06 110 ASP A O 1
ATOM 798 N N . PHE A 1 107 ? 23.073 -26.500 -9.643 1.00 34.40 111 PHE A N 1
ATOM 799 C CA . PHE A 1 107 ? 23.937 -25.468 -9.070 1.00 34.03 111 PHE A CA 1
ATOM 800 C C . PHE A 1 107 ? 24.151 -24.363 -10.094 1.00 36.10 111 PHE A C 1
ATOM 801 O O . PHE A 1 107 ? 24.391 -24.630 -11.273 1.00 37.71 111 PHE A O 1
ATOM 809 N N . ILE A 1 108 ? 24.009 -23.125 -9.640 1.00 39.34 112 ILE A N 1
ATOM 810 C CA . ILE A 1 108 ? 24.262 -21.933 -10.449 1.00 41.41 112 ILE A CA 1
ATOM 811 C C . ILE A 1 108 ? 25.130 -21.009 -9.592 1.00 42.47 112 ILE A C 1
ATOM 812 O O . ILE A 1 108 ? 24.782 -20.691 -8.449 1.00 40.76 112 ILE A O 1
ATOM 817 N N . THR A 1 109 ? 26.275 -20.599 -10.119 1.00 41.05 113 THR A N 1
ATOM 818 C CA . THR A 1 109 ? 27.110 -19.679 -9.369 1.00 40.47 113 THR A CA 1
ATOM 819 C C . THR A 1 109 ? 26.631 -18.255 -9.584 1.00 39.05 113 THR A C 1
ATOM 820 O O . THR A 1 109 ? 26.237 -17.893 -10.689 1.00 36.44 113 THR A O 1
ATOM 824 N N . LYS A 1 110 ? 26.651 -17.469 -8.509 1.00 41.20 114 LYS A N 1
ATOM 825 C CA . LYS A 1 110 ? 26.311 -16.048 -8.549 1.00 42.66 114 LYS A CA 1
ATOM 826 C C . LYS A 1 110 ? 27.395 -15.269 -9.304 1.00 50.55 114 LYS A C 1
ATOM 827 O O . LYS A 1 110 ? 28.496 -15.784 -9.485 1.00 58.38 114 LYS A O 1
ATOM 833 N N . PRO A 1 111 ? 27.160 -13.982 -9.602 1.00 50.86 115 PRO A N 1
ATOM 834 C CA . PRO A 1 111 ? 26.770 -13.377 -10.850 1.00 45.00 115 PRO A CA 1
ATOM 835 C C . PRO A 1 111 ? 26.377 -14.389 -11.930 1.00 43.22 115 PRO A C 1
ATOM 836 O O . PRO A 1 111 ? 27.208 -15.178 -12.383 1.00 42.96 115 PRO A O 1
ATOM 840 N N . CYS A 1 112 ? 25.106 -14.372 -12.325 1.00 43.90 116 CYS A N 1
ATOM 841 C CA . CYS A 1 112 ? 24.644 -15.210 -13.439 1.00 45.05 116 CYS A CA 1
ATOM 842 C C . CYS A 1 112 ? 23.790 -14.450 -14.452 1.00 45.80 116 CYS A C 1
ATOM 843 O O . CYS A 1 112 ? 23.239 -13.397 -14.154 1.00 47.43 116 CYS A O 1
ATOM 846 N N . LYS A 1 113 ? 23.702 -15.002 -15.656 1.00 51.74 117 LYS A N 1
ATOM 847 C CA . LYS A 1 113 ? 22.780 -14.530 -16.680 1.00 51.48 117 LYS A CA 1
ATOM 848 C C . LYS A 1 113 ? 21.366 -15.017 -16.383 1.00 51.04 117 LYS A C 1
ATOM 849 O O . LYS A 1 113 ? 21.153 -16.192 -16.050 1.00 51.54 117 LYS A O 1
ATOM 855 N N . ASP A 1 114 ? 20.405 -14.107 -16.527 1.00 49.66 118 ASP A N 1
ATOM 856 C CA . ASP A 1 114 ? 18.980 -14.420 -16.418 1.00 52.05 118 ASP A CA 1
ATOM 857 C C . ASP A 1 114 ? 18.554 -15.553 -17.351 1.00 52.83 118 ASP A C 1
ATOM 858 O O . ASP A 1 114 ? 17.716 -16.377 -16.988 1.00 55.34 118 ASP A O 1
ATOM 863 N N . VAL A 1 115 ? 19.150 -15.584 -18.540 1.00 53.35 119 VAL A N 1
ATOM 864 C CA . VAL A 1 115 ? 18.871 -16.583 -19.567 1.00 53.46 119 VAL A CA 1
ATOM 865 C C . VAL A 1 115 ? 19.193 -17.991 -19.076 1.00 53.75 119 VAL A C 1
ATOM 866 O O . VAL A 1 115 ? 18.471 -18.942 -19.380 1.00 54.40 119 VAL A O 1
ATOM 870 N N . VAL A 1 116 ? 20.281 -18.104 -18.313 1.00 54.42 120 VAL A N 1
ATOM 871 C CA . VAL A 1 116 ? 20.756 -19.380 -17.790 1.00 54.79 120 VAL A CA 1
ATOM 872 C C . VAL A 1 116 ? 19.837 -19.864 -16.673 1.00 53.70 120 VAL A C 1
ATOM 873 O O . VAL A 1 116 ? 19.384 -21.013 -16.678 1.00 53.66 120 VAL A O 1
ATOM 877 N N . LEU A 1 117 ? 19.539 -18.969 -15.737 1.00 50.02 121 LEU A N 1
ATOM 878 C CA . LEU A 1 117 ? 18.552 -19.239 -14.708 1.00 46.61 121 LEU A CA 1
ATOM 879 C C . LEU A 1 117 ? 17.207 -19.652 -15.301 1.00 47.55 121 LEU A C 1
ATOM 880 O O . LEU A 1 117 ? 16.573 -20.579 -14.816 1.00 5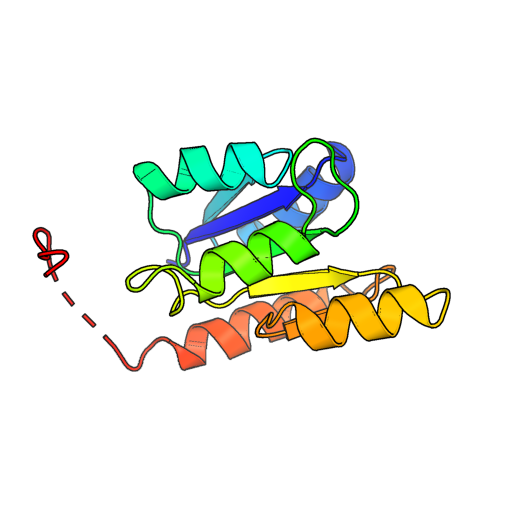1.32 121 LEU A O 1
ATOM 885 N N . ALA A 1 118 ? 16.803 -18.979 -16.373 1.00 49.67 122 ALA A N 1
ATOM 886 C CA . ALA A 1 118 ? 15.558 -19.278 -17.068 1.00 49.29 122 ALA A CA 1
ATOM 887 C C . ALA A 1 118 ? 15.508 -20.697 -17.613 1.00 49.34 122 ALA A C 1
ATOM 888 O O . ALA A 1 118 ? 14.506 -21.395 -17.432 1.00 50.72 122 ALA A O 1
ATOM 890 N N . SER A 1 119 ? 16.588 -21.112 -18.275 1.00 49.34 123 SER A N 1
ATOM 891 C CA . SER A 1 119 ? 16.640 -22.412 -18.953 1.00 50.94 123 SER A CA 1
ATOM 892 C C . SER A 1 119 ? 16.765 -23.564 -17.973 1.00 48.60 123 SER A C 1
ATOM 893 O O . SER A 1 119 ? 16.288 -24.667 -18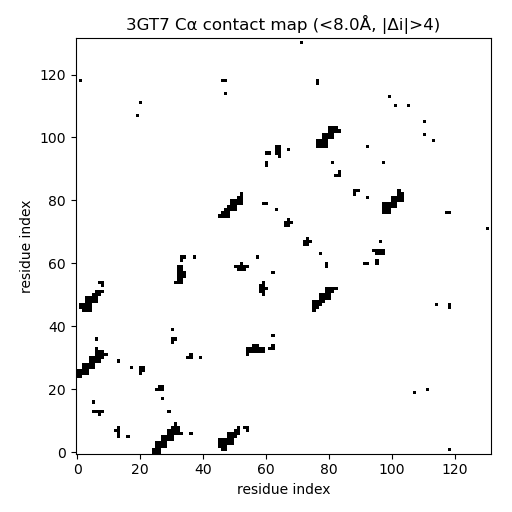.245 1.00 49.08 123 SER A O 1
ATOM 896 N N . HIS A 1 120 ? 17.395 -23.290 -16.833 1.00 47.85 124 HIS A N 1
ATOM 897 C CA . HIS A 1 120 ? 17.560 -24.277 -15.769 1.00 46.14 124 HIS A CA 1
ATOM 898 C C . HIS A 1 120 ? 16.235 -24.607 -15.099 1.00 42.31 124 HIS A C 1
ATOM 899 O O . HIS A 1 120 ? 15.915 -25.770 -14.890 1.00 43.28 124 HIS A O 1
ATOM 906 N N . VAL A 1 121 ? 15.464 -23.569 -14.795 1.00 43.00 125 VAL A N 1
ATOM 907 C CA . VAL A 1 121 ? 14.126 -23.718 -14.245 1.00 44.92 125 VAL A CA 1
ATOM 908 C C . VAL A 1 121 ? 13.230 -24.506 -15.209 1.00 48.81 125 VAL A C 1
ATOM 909 O O . VAL A 1 121 ? 12.592 -25.483 -14.806 1.00 48.23 125 VAL A O 1
ATOM 913 N N . LYS A 1 122 ? 13.227 -24.091 -16.477 1.00 52.09 126 LYS A N 1
ATOM 914 C CA . LYS A 1 122 ? 12.480 -24.751 -17.545 1.00 50.89 126 LYS A CA 1
ATOM 915 C C . LYS A 1 122 ? 12.825 -26.228 -17.641 1.00 51.09 126 LYS A C 1
ATOM 916 O O . LYS A 1 122 ? 11.933 -27.081 -17.595 1.00 53.25 126 LYS A O 1
ATOM 922 N N . ARG A 1 123 ? 14.120 -26.512 -17.759 1.00 50.39 127 ARG A N 1
ATOM 923 C CA . ARG A 1 123 ? 14.618 -27.873 -17.933 1.00 53.95 127 ARG A CA 1
ATOM 924 C C . ARG A 1 123 ? 14.222 -28.789 -16.776 1.00 53.60 127 ARG A C 1
ATOM 925 O O . ARG A 1 123 ? 13.749 -29.909 -16.994 1.00 54.27 127 ARG A O 1
ATOM 933 N N . LEU A 1 124 ? 14.394 -28.294 -15.552 1.00 54.08 128 LEU A N 1
ATOM 934 C CA . LEU A 1 124 ? 14.048 -29.052 -14.350 1.00 52.21 128 LEU A CA 1
ATOM 935 C C . LEU A 1 124 ? 12.555 -29.256 -14.200 1.00 53.57 128 LEU A C 1
ATOM 936 O O . LEU A 1 124 ? 12.131 -30.251 -13.622 1.00 54.04 128 LEU A O 1
ATOM 941 N N . LEU A 1 125 ? 11.772 -28.315 -14.726 1.00 57.85 129 LEU A N 1
ATOM 942 C CA . LEU A 1 125 ? 10.316 -28.393 -14.660 1.00 62.77 129 LEU A CA 1
ATOM 943 C C . LEU A 1 125 ? 9.681 -29.240 -15.761 1.00 69.97 129 LEU A C 1
ATOM 944 O O . LEU A 1 125 ? 8.580 -29.767 -15.582 1.00 70.81 129 LEU A O 1
ATOM 949 N N . SER A 1 126 ? 10.371 -29.376 -16.890 1.00 77.69 130 SER A N 1
ATOM 950 C CA . SER A 1 126 ? 9.947 -30.317 -17.926 1.00 85.69 130 SER A CA 1
ATOM 951 C C . SER A 1 126 ? 10.254 -31.755 -17.494 1.00 90.67 130 SER A C 1
ATOM 952 O O . SER A 1 126 ? 9.578 -32.694 -17.917 1.00 91.94 130 SER A O 1
ATOM 955 N N . GLY A 1 127 ? 11.276 -31.906 -16.649 1.00 96.42 131 GLY A N 1
ATOM 956 C CA . GLY A 1 127 ? 11.682 -33.198 -16.095 1.00 102.00 131 GLY A CA 1
ATOM 957 C C . GLY A 1 127 ? 10.689 -33.797 -15.114 1.00 107.60 131 GLY A C 1
ATOM 958 O O . GLY A 1 127 ? 10.532 -35.020 -15.062 1.00 107.08 131 GLY A O 1
ATOM 959 N N . VAL A 1 128 ? 10.027 -32.936 -14.333 1.00 113.83 132 VAL A N 1
ATOM 960 C CA . VAL A 1 128 ? 8.959 -33.364 -13.405 1.00 117.80 132 VAL A CA 1
ATOM 961 C C . VAL A 1 128 ? 7.542 -33.220 -13.991 1.00 123.68 132 VAL A C 1
ATOM 962 O O . VAL A 1 128 ? 6.582 -32.926 -13.268 1.00 125.72 132 VAL A O 1
ATOM 966 N N . LYS A 1 129 ? 7.422 -33.426 -15.303 1.00 128.04 133 LYS A N 1
ATOM 967 C CA . LYS A 1 129 ? 6.118 -33.617 -15.938 1.00 131.35 133 LYS A CA 1
ATOM 968 C C . LYS A 1 129 ? 5.924 -35.094 -16.305 1.00 134.68 133 LYS A C 1
ATOM 969 O O . LYS A 1 129 ? 5.217 -35.436 -17.258 1.00 134.95 133 LYS A O 1
ATOM 975 N N . ARG A 1 130 ? 6.567 -35.956 -15.518 1.00 137.83 134 ARG A N 1
ATOM 976 C CA . ARG A 1 130 ? 6.453 -37.404 -15.643 1.00 140.99 134 ARG A CA 1
ATOM 977 C C . ARG A 1 130 ? 5.875 -38.049 -14.370 1.00 142.69 134 ARG A C 1
ATOM 978 O O . ARG A 1 130 ? 6.039 -39.253 -14.141 1.00 143.32 134 ARG A O 1
ATOM 986 N N . THR A 1 131 ? 5.198 -37.237 -13.555 1.00 144.25 135 THR A N 1
ATOM 987 C CA . THR A 1 131 ? 4.433 -37.718 -12.395 1.00 145.18 135 THR A CA 1
ATOM 988 C C . THR A 1 131 ? 3.053 -37.054 -12.342 1.00 144.84 135 THR A C 1
ATOM 989 O O . THR A 1 131 ? 2.896 -35.879 -12.689 1.00 143.53 135 THR A O 1
ATOM 993 N N . GLU A 1 138 ? -3.635 -35.681 -6.565 1.00 72.26 142 GLU A N 1
ATOM 994 C CA . GLU A 1 138 ? -4.551 -36.075 -5.497 1.00 71.14 142 GLU A CA 1
ATOM 995 C C . GLU A 1 138 ? -4.610 -35.062 -4.349 1.00 66.56 142 GLU A C 1
ATOM 996 O O . GLU A 1 138 ? -3.585 -34.507 -3.950 1.00 66.33 142 GLU A O 1
ATOM 1002 N N . SER A 1 139 ? -5.816 -34.842 -3.821 1.00 60.77 143 SER A N 1
ATOM 1003 C CA . SER A 1 139 ? -6.048 -33.937 -2.684 1.00 53.67 143 SER A CA 1
ATOM 1004 C C . SER A 1 139 ? -5.566 -34.549 -1.370 1.00 50.06 143 SER A C 1
ATOM 1005 O O . SER A 1 139 ? -5.148 -33.839 -0.451 1.00 47.03 143 SER A O 1
ATOM 1008 N N . ILE A 1 140 ? -5.654 -35.873 -1.288 1.00 50.43 144 ILE A N 1
ATOM 1009 C CA . ILE A 1 140 ? -5.280 -36.619 -0.094 1.00 46.82 144 ILE A CA 1
ATOM 1010 C C . ILE A 1 140 ? -4.171 -37.615 -0.429 1.00 48.23 144 ILE A C 1
ATOM 1011 O O . ILE A 1 140 ? -4.319 -38.463 -1.315 1.00 47.31 144 ILE A O 1
ATOM 1016 N N . THR A 1 141 ? -3.051 -37.482 0.274 1.00 52.00 145 THR A N 1
ATOM 1017 C CA . THR A 1 141 ? -1.975 -38.474 0.233 1.00 54.23 145 THR A CA 1
ATOM 1018 C C . THR A 1 141 ? -1.445 -38.803 1.641 1.00 51.63 145 THR A C 1
ATOM 1019 O O . THR A 1 141 ? -1.210 -37.917 2.460 1.00 50.86 145 THR A O 1
ATOM 1023 N N . LEU A 1 142 ? -1.288 -40.092 1.915 1.00 51.74 146 LEU A N 1
ATOM 1024 C CA . LEU A 1 142 ? -0.847 -40.546 3.223 1.00 53.51 146 LEU A CA 1
ATOM 1025 C C . LEU A 1 142 ? 0.672 -40.489 3.339 1.00 55.12 146 LEU A C 1
ATOM 1026 O O . LEU A 1 142 ? 1.393 -40.698 2.362 1.00 52.28 146 LEU A O 1
ATOM 1031 N N . ALA A 1 143 ? 1.148 -40.204 4.543 1.00 55.25 147 ALA A N 1
ATOM 1032 C CA . ALA A 1 143 ? 2.573 -40.183 4.813 1.00 58.43 147 ALA A CA 1
ATOM 1033 C C . ALA A 1 143 ? 3.006 -41.460 5.543 1.00 61.08 147 ALA A C 1
ATOM 1034 O O . ALA A 1 143 ? 3.780 -41.405 6.507 1.00 59.13 147 ALA A O 1
ATOM 1036 N N . PHE A 1 144 ? 2.476 -42.598 5.079 1.00 63.05 148 PHE A N 1
ATOM 1037 C CA . PHE A 1 144 ? 2.860 -43.946 5.543 1.00 63.85 148 PHE A CA 1
ATOM 1038 C C . PHE A 1 144 ? 2.256 -45.065 4.686 1.00 63.11 148 PHE A C 1
ATOM 1039 O O . PHE A 1 144 ? 1.339 -44.841 3.894 1.00 62.98 148 PHE A O 1
#

CATH classification: 3.40.50.2300

B-factor: mean 53.68, std 20.58, range [15.66, 145.53]

InterPro domains:
  IPR000014 PAS domain [PF13188] (225-281)
  IPR000014 PAS domain [PS50112] (222-268)
  IPR000014 PAS domain [SM00091] (224-291)
  IPR000014 PAS domain [TIGR00229] (220-338)
  IPR001789 Signal transduction response regulator, receiver domain [PF00072] (14-125)
  IPR001789 Signal transduction response regulator, receiver domain [PF00072] (604-715)
  IPR001789 Signal transduction response regulator, receiver domain [PS50110] (13-129)
  IPR001789 Signal transduction response regulator, receiver domain [PS50110] (603-719)
  IPR001789 Signal transduction response regulator, receiver domain [SM00448] (12-125)
  IPR001789 Signal transduction response regulator, receiver domain [SM00448] (602-715)
  IPR003594 Histidine kinase/HSP90-like ATPase domain [PF02518] (461-582)
  IPR003594 Histidine kinase/HSP90-like ATPase domain [SM00387] (460-584)
  IPR003661 Signal transduction histidine kinase, dimerisation/phosphoacceptor domain [PF00512] (356-416)
  IPR003661 Signal transduction histidine kinase, dimerisation/phosphoacceptor domain [SM00388] (354-419)
  IPR003661 Signal transduction histidine kinase, dimerisation/phosphoacceptor domain [cd00082] (352-415)
  IPR004358 Signal transduction histidine kinase-related protein, C-terminal [PR00344] (513-527)
  IPR004358 Signal transduction histidine kinase-related protein, C-terminal [PR00344] (531-541)
  IPR004358 Signal transduction histid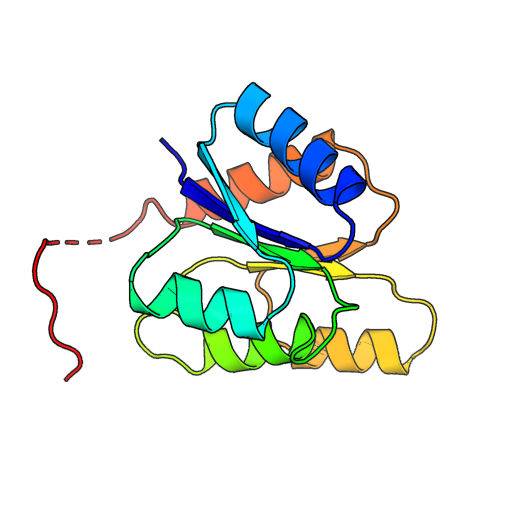ine kinase-related protein, C-terminal [PR00344] (544-562)
  IPR004358 Signal transduction histidine kinase-related protein, C-terminal [PR00344] (568-581)
  IPR005467 Histidine kinase domain [PS50109] (361-584)